Protein AF-A0A1Q1FEX0-F1 (afdb_monomer_lite)

Sequence (67 aa):
MDESGSRPAEGQRVETRLDGRAVRGTVESVTYTPKKGNLIARVSLDEPAADGRRAVAVAVEDLDEID

Radius of gyration: 11.9 Å; chains: 1; bounding box: 29×27×27 Å

pLDDT: mean 83.95, std 12.52, range [40.28, 94.31]

Structure (mmCIF, N/CA/C/O backbone):
data_AF-A0A1Q1FEX0-F1
#
_entry.id   AF-A0A1Q1FEX0-F1
#
loop_
_atom_site.group_PDB
_atom_site.id
_atom_site.type_symbol
_atom_site.label_atom_id
_atom_site.label_alt_id
_atom_site.label_comp_id
_atom_site.label_asym_id
_atom_site.label_entity_id
_atom_site.label_seq_id
_atom_site.pdbx_PDB_ins_code
_atom_site.Cartn_x
_atom_site.Cartn_y
_atom_site.Cartn_z
_atom_site.occupancy
_atom_site.B_iso_or_equiv
_atom_site.auth_seq_id
_atom_site.auth_comp_id
_atom_site.auth_asym_id
_atom_site.auth_atom_id
_atom_site.pdbx_PDB_model_num
ATOM 1 N N . MET A 1 1 ? -16.202 -17.307 11.687 1.00 40.28 1 MET A N 1
ATOM 2 C CA . MET A 1 1 ? -15.166 -17.867 10.806 1.00 40.28 1 MET A CA 1
ATOM 3 C C . MET A 1 1 ? -14.396 -16.676 10.312 1.00 40.28 1 MET A C 1
ATOM 5 O O . MET A 1 1 ? -14.987 -15.823 9.668 1.00 40.28 1 MET A O 1
ATOM 9 N N . ASP A 1 2 ? -13.171 -16.550 10.792 1.00 46.53 2 ASP A N 1
ATOM 10 C CA . ASP A 1 2 ? -12.272 -15.430 10.577 1.00 46.53 2 ASP A CA 1
ATOM 11 C C . ASP A 1 2 ? -12.045 -15.244 9.076 1.00 46.53 2 ASP A C 1
ATOM 13 O O . ASP A 1 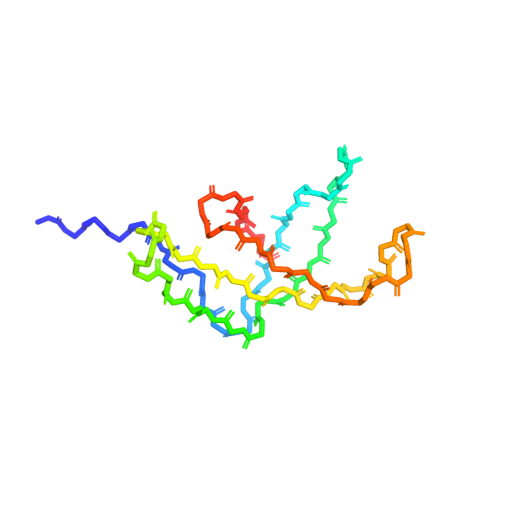2 ? -11.261 -15.959 8.457 1.00 46.53 2 ASP A O 1
ATOM 17 N N . GLU A 1 3 ? -12.750 -14.284 8.478 1.00 43.72 3 GLU A N 1
ATOM 18 C CA . GLU A 1 3 ? -12.381 -13.720 7.182 1.00 43.72 3 GLU A CA 1
ATOM 19 C C . GLU A 1 3 ? -11.127 -12.858 7.391 1.00 43.72 3 GLU A C 1
ATOM 21 O O . GLU A 1 3 ? -11.136 -11.640 7.219 1.00 43.72 3 GLU A O 1
ATOM 26 N N . SER A 1 4 ? -10.030 -13.489 7.816 1.00 46.28 4 SER A N 1
ATOM 27 C CA . SER A 1 4 ? -8.692 -12.917 7.731 1.00 46.28 4 SER A CA 1
ATOM 28 C C . SER A 1 4 ? -8.285 -12.942 6.263 1.00 46.28 4 SER A C 1
ATOM 30 O O . SER A 1 4 ? -7.408 -13.693 5.853 1.00 46.28 4 S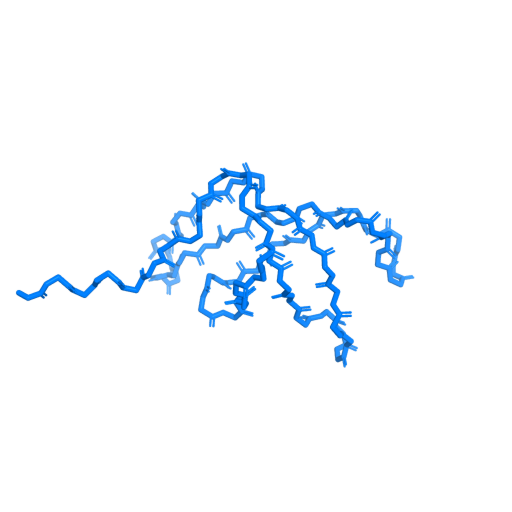ER A O 1
ATOM 32 N N . GLY A 1 5 ? -8.944 -12.116 5.448 1.00 48.41 5 GLY A N 1
ATOM 33 C CA . GLY A 1 5 ? -8.245 -11.502 4.331 1.00 48.41 5 GLY A CA 1
ATOM 34 C C . GLY A 1 5 ? -7.125 -10.701 4.974 1.00 48.41 5 GLY A C 1
ATOM 35 O O . GLY A 1 5 ? -7.398 -9.659 5.575 1.00 48.41 5 GLY A O 1
ATOM 36 N N . SER A 1 6 ? -5.920 -11.274 4.999 1.00 59.59 6 SER A N 1
ATOM 37 C CA . SER A 1 6 ? -4.754 -10.711 5.669 1.00 59.59 6 SER A CA 1
ATOM 38 C C . SER A 1 6 ? -4.572 -9.280 5.193 1.00 59.59 6 SER A C 1
ATOM 40 O O . SER A 1 6 ? -4.156 -9.021 4.068 1.00 59.59 6 SER A O 1
ATOM 42 N N . ARG A 1 7 ? -4.961 -8.327 6.041 1.00 71.00 7 ARG A N 1
ATOM 43 C CA . ARG A 1 7 ? -4.628 -6.928 5.810 1.00 71.00 7 ARG A CA 1
ATOM 44 C C . ARG A 1 7 ? -3.108 -6.873 5.884 1.00 71.00 7 ARG A C 1
ATOM 46 O O . ARG A 1 7 ? -2.573 -7.353 6.886 1.00 71.00 7 ARG A O 1
ATOM 53 N N . PRO A 1 8 ? -2.429 -6.330 4.870 1.00 79.56 8 PRO A N 1
ATOM 54 C CA . PRO A 1 8 ? -0.988 -6.305 4.874 1.00 79.56 8 PRO A CA 1
ATOM 55 C C . PRO A 1 8 ? -0.535 -5.502 6.089 1.00 79.56 8 PRO A C 1
ATOM 57 O O . PRO A 1 8 ? -1.091 -4.442 6.399 1.00 79.56 8 PRO A O 1
ATOM 60 N N . ALA A 1 9 ? 0.425 -6.054 6.817 1.00 83.62 9 ALA A N 1
ATOM 61 C CA . ALA A 1 9 ? 0.967 -5.421 8.002 1.00 83.62 9 ALA A CA 1
ATOM 62 C C . ALA A 1 9 ? 1.941 -4.302 7.616 1.00 83.62 9 ALA A C 1
ATOM 64 O O . ALA A 1 9 ? 2.574 -4.327 6.560 1.00 83.62 9 ALA A O 1
ATOM 65 N N . GLU A 1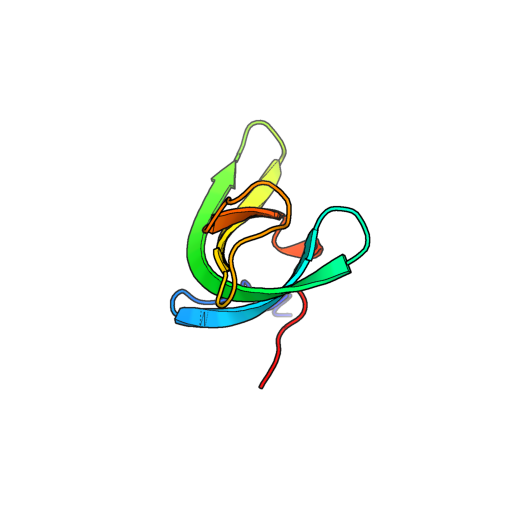 10 ? 2.100 -3.315 8.492 1.00 89.06 10 GLU A N 1
ATOM 66 C CA . GLU A 1 10 ? 3.178 -2.335 8.357 1.00 89.06 10 GLU A CA 1
ATOM 67 C C . GLU A 1 10 ? 4.533 -3.062 8.390 1.00 89.06 10 GLU A C 1
ATOM 69 O O . GLU A 1 10 ? 4.773 -3.918 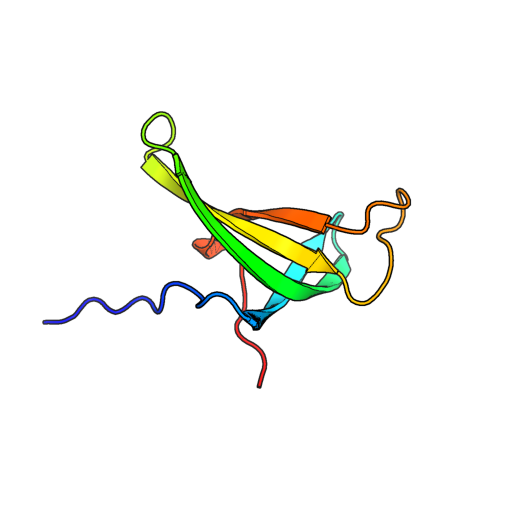9.241 1.00 89.06 10 GLU A O 1
ATOM 74 N N . GLY A 1 11 ? 5.410 -2.751 7.434 1.00 89.00 11 GLY A N 1
ATOM 75 C CA . GLY A 1 11 ? 6.683 -3.442 7.222 1.00 89.00 11 GLY A CA 1
ATOM 76 C C . GLY A 1 11 ? 6.607 -4.687 6.331 1.00 89.00 11 GLY A C 1
ATOM 77 O O . GLY A 1 11 ? 7.651 -5.246 6.001 1.00 89.00 11 GLY A O 1
ATOM 78 N N . GLN A 1 12 ? 5.414 -5.106 5.903 1.00 90.38 12 GLN A N 1
ATOM 79 C CA . GLN A 1 12 ? 5.249 -6.251 5.010 1.00 90.38 12 GLN A CA 1
ATOM 80 C C . GLN A 1 12 ? 5.724 -5.931 3.588 1.00 90.38 12 GLN A C 1
ATOM 82 O O . GLN A 1 12 ? 5.452 -4.848 3.057 1.00 90.38 12 GLN A O 1
ATOM 87 N N . ARG A 1 13 ? 6.415 -6.891 2.965 1.00 91.50 13 ARG A N 1
ATOM 88 C CA . ARG A 1 13 ? 6.788 -6.840 1.551 1.00 91.50 13 ARG A CA 1
ATOM 89 C C . ARG A 1 13 ? 5.577 -7.179 0.686 1.00 91.50 13 ARG A C 1
ATOM 91 O O . ARG A 1 13 ? 4.873 -8.154 0.934 1.00 91.50 13 ARG A O 1
ATOM 98 N N . VAL A 1 14 ? 5.330 -6.348 -0.318 1.00 92.25 14 VAL A N 1
ATOM 99 C CA . VAL A 1 14 ? 4.202 -6.508 -1.238 1.00 92.25 14 VAL A CA 1
ATOM 100 C C . VAL A 1 14 ? 4.627 -6.205 -2.667 1.00 92.25 14 VAL A C 1
ATOM 102 O O . VAL A 1 14 ? 5.520 -5.389 -2.921 1.00 92.25 14 VAL A O 1
ATOM 105 N N . GLU A 1 15 ? 3.956 -6.845 -3.611 1.00 91.44 15 GLU A N 1
ATOM 106 C CA . GLU A 1 15 ? 4.000 -6.506 -5.024 1.00 91.44 15 GLU A CA 1
ATOM 107 C C . GLU A 1 15 ? 2.682 -5.830 -5.422 1.00 91.44 15 GLU A C 1
ATOM 109 O O . GLU A 1 15 ? 1.597 -6.220 -4.997 1.00 91.44 15 GLU A O 1
ATOM 114 N N . THR A 1 16 ? 2.773 -4.777 -6.229 1.00 88.75 16 THR A N 1
ATOM 115 C CA . THR A 1 16 ? 1.612 -4.067 -6.773 1.00 88.75 16 THR A CA 1
ATOM 116 C C . THR A 1 16 ? 1.809 -3.798 -8.253 1.00 88.75 16 THR A C 1
ATOM 118 O O . THR A 1 16 ? 2.935 -3.709 -8.741 1.00 88.75 16 THR A O 1
ATOM 121 N N . ARG A 1 17 ? 0.718 -3.601 -8.997 1.00 88.38 17 ARG A N 1
ATOM 122 C CA . ARG A 1 17 ? 0.801 -3.086 -10.367 1.00 88.38 17 ARG A CA 1
ATOM 123 C C . ARG A 1 17 ? 0.723 -1.570 -10.382 1.00 88.38 17 ARG A C 1
ATOM 125 O O . ARG A 1 17 ? -0.261 -0.985 -9.944 1.00 88.38 17 ARG A O 1
ATOM 132 N N . LEU A 1 18 ? 1.744 -0.939 -10.945 1.00 85.12 18 LEU A N 1
ATOM 133 C CA . LEU A 1 18 ? 1.765 0.488 -11.228 1.00 85.12 18 LEU A CA 1
ATOM 134 C C . LEU A 1 18 ? 1.951 0.677 -12.732 1.00 85.12 18 LEU A C 1
ATOM 136 O O . LEU A 1 18 ? 2.909 0.163 -13.307 1.00 85.12 18 LEU A O 1
ATOM 140 N N . ASP A 1 19 ? 1.006 1.362 -13.378 1.00 82.81 19 ASP A N 1
ATOM 141 C CA . ASP A 1 19 ? 1.054 1.648 -14.819 1.00 82.81 19 ASP A CA 1
ATOM 142 C C . ASP A 1 19 ? 1.281 0.383 -15.685 1.00 82.81 19 ASP A C 1
ATOM 144 O O . ASP A 1 19 ? 2.009 0.385 -16.678 1.00 82.81 19 ASP A O 1
ATOM 148 N N . GLY A 1 20 ? 0.676 -0.742 -15.278 1.00 83.62 20 GLY A N 1
ATOM 149 C CA . GLY A 1 20 ? 0.783 -2.032 -15.970 1.00 83.62 20 GLY A CA 1
ATOM 150 C C . GLY A 1 20 ? 2.088 -2.801 -15.730 1.00 83.62 20 GLY A C 1
ATOM 151 O O . GLY A 1 20 ? 2.275 -3.864 -16.320 1.00 83.62 20 GLY A O 1
ATOM 152 N N . ARG A 1 21 ? 2.979 -2.312 -14.859 1.00 84.75 21 ARG A N 1
ATOM 153 C CA . ARG A 1 21 ? 4.199 -3.015 -14.436 1.00 84.75 21 ARG A CA 1
ATOM 154 C C . ARG A 1 21 ? 4.079 -3.489 -12.996 1.00 84.75 21 ARG A C 1
ATOM 156 O O . ARG A 1 21 ? 3.585 -2.755 -12.147 1.00 84.75 21 ARG A O 1
ATOM 163 N N . ALA A 1 22 ? 4.553 -4.701 -12.730 1.00 88.06 22 ALA A N 1
ATOM 164 C CA . ALA A 1 22 ? 4.752 -5.167 -11.365 1.00 88.06 22 ALA A CA 1
ATOM 165 C C . ALA A 1 22 ? 5.883 -4.352 -10.724 1.00 88.06 22 ALA A C 1
ATOM 167 O O . ALA A 1 22 ? 6.968 -4.236 -11.296 1.00 88.06 22 ALA A O 1
ATOM 168 N N . VAL A 1 23 ? 5.604 -3.757 -9.572 1.00 90.38 23 VAL A N 1
ATOM 169 C CA . VAL A 1 23 ? 6.567 -3.022 -8.756 1.00 90.38 23 VAL A CA 1
ATOM 170 C C . VAL A 1 23 ? 6.517 -3.567 -7.339 1.00 90.38 23 VAL A C 1
ATOM 172 O O . VAL A 1 23 ? 5.448 -3.886 -6.818 1.00 90.38 23 VAL A O 1
ATOM 175 N N . ARG A 1 24 ? 7.689 -3.677 -6.722 1.00 92.19 24 ARG A N 1
ATOM 176 C CA . ARG A 1 24 ? 7.841 -4.212 -5.371 1.00 92.19 24 ARG A CA 1
ATOM 177 C C . ARG A 1 24 ? 8.081 -3.096 -4.380 1.00 92.19 24 ARG A C 1
ATOM 179 O O . ARG A 1 24 ? 8.668 -2.059 -4.709 1.00 92.19 24 ARG A O 1
ATOM 186 N N . GLY A 1 25 ? 7.605 -3.317 -3.168 1.00 93.12 25 GLY A N 1
ATOM 187 C CA . GLY A 1 25 ? 7.791 -2.373 -2.096 1.00 93.12 25 GLY A CA 1
ATOM 188 C C . GLY A 1 25 ? 7.424 -2.933 -0.737 1.00 93.12 25 GLY A C 1
ATOM 189 O O . GLY A 1 25 ? 7.193 -4.126 -0.551 1.00 93.12 25 GLY A O 1
ATOM 190 N N . THR A 1 26 ? 7.381 -2.026 0.223 1.00 94.19 26 THR A N 1
ATOM 191 C CA . THR A 1 26 ? 7.096 -2.305 1.622 1.00 94.19 26 THR A CA 1
ATOM 192 C C . THR A 1 26 ? 5.943 -1.433 2.075 1.00 94.19 26 THR A C 1
ATOM 194 O O . THR A 1 26 ? 5.933 -0.227 1.821 1.00 94.19 26 THR A O 1
ATOM 197 N N . VAL A 1 27 ? 4.976 -2.017 2.770 1.00 93.19 27 VAL A N 1
ATOM 198 C CA . VAL A 1 27 ? 3.863 -1.264 3.347 1.00 93.19 27 VAL A CA 1
ATOM 199 C C . VAL A 1 27 ? 4.377 -0.362 4.464 1.00 93.19 27 VAL A C 1
ATOM 201 O O . VAL A 1 27 ? 4.897 -0.832 5.469 1.00 93.19 27 VAL A O 1
ATOM 204 N N . GLU A 1 28 ? 4.229 0.948 4.292 1.00 92.75 28 GLU A N 1
ATOM 205 C CA . GLU A 1 28 ? 4.527 1.938 5.328 1.00 92.75 28 GLU A CA 1
ATOM 206 C C . GLU A 1 28 ? 3.364 2.090 6.302 1.00 92.75 28 GLU A C 1
ATOM 208 O O . GLU A 1 28 ? 3.590 2.230 7.495 1.00 92.75 28 GLU A O 1
ATOM 213 N N . SER A 1 29 ? 2.129 2.123 5.788 1.00 91.31 29 SER A N 1
ATOM 214 C CA . SER A 1 29 ? 0.929 2.284 6.611 1.00 91.31 29 SER A CA 1
ATOM 215 C C . SER A 1 29 ? -0.337 1.887 5.861 1.00 91.31 29 SER A C 1
ATOM 217 O O . SER A 1 29 ? -0.373 1.947 4.631 1.00 91.31 29 SER A O 1
ATOM 219 N N . VAL A 1 30 ? -1.394 1.525 6.587 1.00 90.12 30 VAL A N 1
ATOM 220 C CA . VAL A 1 30 ? -2.699 1.163 6.019 1.00 90.12 30 VAL A CA 1
ATOM 221 C C . VAL A 1 30 ? -3.786 2.055 6.601 1.00 90.12 30 VAL A C 1
ATOM 223 O O . VAL A 1 30 ? -4.050 2.049 7.801 1.00 90.12 30 VAL A O 1
ATOM 226 N N . THR A 1 31 ? -4.466 2.795 5.730 1.00 89.94 31 THR A N 1
ATOM 227 C CA . THR A 1 31 ? -5.500 3.760 6.105 1.00 89.94 31 THR A CA 1
ATOM 228 C C . THR A 1 31 ? -6.858 3.327 5.569 1.00 89.94 31 THR A C 1
ATOM 230 O O . THR A 1 31 ? -7.044 3.136 4.365 1.00 89.94 31 THR A O 1
ATOM 233 N N . TYR A 1 32 ? -7.854 3.238 6.451 1.00 86.38 32 TYR A N 1
ATOM 234 C CA . TYR A 1 32 ? -9.240 3.020 6.043 1.00 86.38 32 TYR A CA 1
ATOM 235 C C . TYR A 1 32 ? -9.873 4.314 5.529 1.00 86.38 32 TYR A C 1
ATOM 237 O O . TYR A 1 32 ? -9.886 5.328 6.227 1.00 86.38 32 TYR A O 1
ATOM 245 N N . THR A 1 33 ? -10.436 4.273 4.319 1.00 84.12 33 THR A N 1
ATOM 246 C CA . THR A 1 33 ? -11.129 5.420 3.726 1.00 84.12 33 THR A CA 1
ATOM 247 C C . THR A 1 33 ? -12.644 5.180 3.736 1.00 84.12 33 THR A C 1
ATOM 249 O O . THR A 1 33 ? -13.176 4.608 2.781 1.00 84.12 33 THR A O 1
ATOM 252 N N . PRO A 1 34 ? -13.389 5.672 4.749 1.00 78.75 34 PRO A N 1
ATOM 253 C CA . PRO A 1 34 ? -14.824 5.395 4.891 1.00 78.75 34 PRO A CA 1
ATOM 254 C C . PRO A 1 34 ? -15.654 5.927 3.721 1.00 78.75 34 PRO A C 1
ATOM 256 O O . PRO A 1 34 ? -16.678 5.355 3.374 1.00 78.75 34 PRO A O 1
ATOM 259 N N . LYS A 1 35 ? -15.184 6.992 3.058 1.00 83.00 35 LYS A N 1
ATOM 260 C CA . LYS A 1 35 ? -15.849 7.578 1.887 1.00 83.00 35 LYS A CA 1
ATOM 261 C C . LYS A 1 35 ? -15.935 6.615 0.696 1.00 83.00 35 LYS A C 1
ATOM 263 O O . LYS A 1 35 ? -16.855 6.738 -0.103 1.00 83.00 35 LYS A O 1
ATOM 268 N N . LYS A 1 36 ? -14.960 5.713 0.553 1.00 75.50 36 LYS A N 1
ATOM 269 C CA . LYS A 1 36 ? -14.923 4.708 -0.519 1.00 75.50 36 LYS A CA 1
ATOM 270 C C . LYS A 1 36 ? -15.228 3.293 -0.025 1.00 75.50 36 LYS A C 1
ATOM 272 O O . LYS A 1 36 ? -15.503 2.447 -0.856 1.00 75.50 36 LYS A O 1
ATOM 277 N N . GLY A 1 37 ? -15.193 3.060 1.288 1.00 83.88 37 GLY A N 1
ATOM 278 C CA . GLY A 1 37 ? -15.406 1.740 1.886 1.00 83.88 37 GLY A CA 1
ATOM 279 C C . GLY A 1 37 ? -14.192 0.809 1.815 1.00 83.88 37 GLY A C 1
ATOM 280 O O . GLY A 1 37 ? -14.317 -0.347 2.199 1.00 83.88 37 GLY A O 1
ATOM 281 N N . ASN A 1 38 ? -13.022 1.297 1.379 1.00 86.31 38 ASN A N 1
ATOM 282 C CA . ASN A 1 38 ? -11.852 0.454 1.106 1.00 86.31 38 ASN A CA 1
ATOM 283 C C . ASN A 1 38 ? -10.645 0.854 1.970 1.00 86.31 38 ASN A C 1
ATOM 285 O O . ASN A 1 38 ? -10.506 2.005 2.410 1.00 86.31 38 ASN A O 1
ATOM 289 N N . LEU A 1 39 ? -9.758 -0.116 2.198 1.00 89.06 39 LEU A N 1
ATOM 290 C CA . LEU A 1 39 ? -8.457 0.076 2.836 1.00 89.06 39 LEU A CA 1
ATOM 291 C C . LEU A 1 39 ? -7.424 0.457 1.778 1.00 89.06 39 LEU A C 1
ATOM 293 O O . LEU A 1 39 ? -7.302 -0.212 0.755 1.00 89.06 39 LEU A O 1
ATOM 297 N N . ILE A 1 40 ? -6.671 1.517 2.043 1.00 90.19 40 ILE A N 1
ATOM 298 C CA . ILE A 1 40 ? -5.589 1.988 1.186 1.00 90.19 40 ILE A CA 1
ATOM 299 C C . ILE A 1 40 ? -4.280 1.786 1.936 1.00 90.19 40 ILE A C 1
ATOM 301 O O . ILE A 1 40 ? -4.091 2.378 2.997 1.00 90.19 40 ILE A O 1
ATOM 305 N N . ALA A 1 41 ? -3.373 0.985 1.389 1.00 91.25 41 ALA A N 1
ATOM 306 C CA . ALA A 1 41 ? -2.017 0.893 1.897 1.00 91.25 41 ALA A CA 1
ATOM 307 C C . ALA A 1 41 ? -1.114 1.887 1.170 1.00 91.25 41 ALA A C 1
ATOM 309 O O . ALA A 1 41 ? -1.164 2.049 -0.052 1.00 91.25 41 ALA A O 1
ATOM 310 N N . ARG A 1 42 ? -0.256 2.546 1.932 1.00 93.12 42 ARG A N 1
ATOM 311 C CA . ARG A 1 42 ? 0.877 3.292 1.416 1.00 93.12 42 ARG A CA 1
ATOM 312 C C . ARG A 1 42 ? 2.051 2.333 1.305 1.00 93.12 42 ARG A C 1
ATOM 314 O O . ARG A 1 42 ? 2.504 1.812 2.316 1.00 93.12 42 ARG A O 1
ATOM 321 N N . VAL A 1 43 ? 2.531 2.119 0.091 1.00 93.19 43 VAL A N 1
ATOM 322 C CA . VAL A 1 43 ? 3.654 1.234 -0.213 1.00 93.19 43 VAL A CA 1
ATOM 323 C C . VAL A 1 43 ? 4.848 2.089 -0.611 1.00 93.19 43 VAL A C 1
ATOM 325 O O . VAL A 1 43 ? 4.768 2.838 -1.584 1.00 93.19 43 VAL A O 1
ATOM 328 N N . SER A 1 44 ? 5.942 1.988 0.137 1.00 94.31 44 SER A N 1
ATOM 329 C CA . SER A 1 44 ? 7.249 2.518 -0.250 1.00 94.31 44 SER A CA 1
ATOM 330 C C . SER A 1 44 ? 7.879 1.570 -1.261 1.00 94.31 44 SER A C 1
ATOM 332 O O . SER A 1 44 ? 8.022 0.385 -0.987 1.00 94.31 44 SER A O 1
ATOM 334 N N . LEU A 1 45 ? 8.218 2.072 -2.439 1.00 92.94 45 LEU A N 1
ATOM 335 C CA . LEU A 1 45 ? 8.780 1.281 -3.524 1.00 92.94 45 LEU A CA 1
ATOM 336 C C . LEU A 1 45 ? 10.285 1.090 -3.317 1.00 92.94 45 LEU A C 1
ATOM 338 O O . LEU A 1 45 ? 10.987 2.046 -2.980 1.00 92.94 45 LEU A O 1
ATOM 342 N N . ASP A 1 46 ? 10.784 -0.122 -3.573 1.00 91.25 46 ASP A N 1
ATOM 343 C CA . ASP A 1 46 ? 12.229 -0.401 -3.549 1.00 91.25 46 ASP A CA 1
ATOM 344 C C . ASP A 1 46 ? 12.967 0.387 -4.641 1.00 91.25 46 ASP A C 1
ATOM 346 O O . ASP A 1 46 ? 14.057 0.920 -4.426 1.00 91.25 46 ASP A O 1
ATOM 350 N N . GLU A 1 47 ? 12.336 0.500 -5.809 1.00 89.12 47 GLU A N 1
ATOM 351 C CA 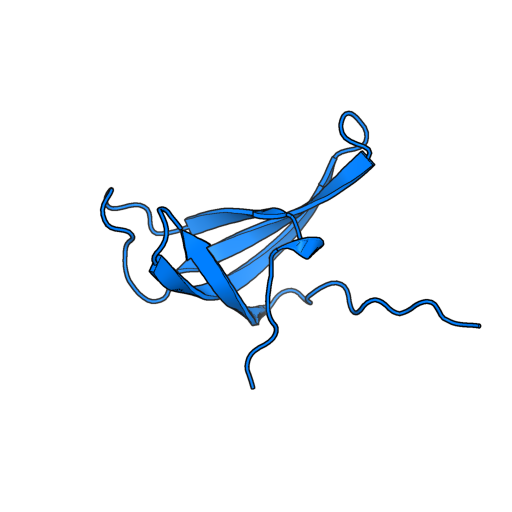. GLU A 1 47 ? 12.818 1.273 -6.945 1.00 89.12 47 GLU A CA 1
ATOM 352 C C . GLU A 1 47 ? 11.834 2.403 -7.268 1.00 89.12 47 GLU A C 1
ATOM 354 O O . GLU A 1 47 ? 10.617 2.215 -7.184 1.00 89.12 47 GLU A O 1
ATOM 359 N N . PRO A 1 48 ? 12.320 3.597 -7.654 1.00 87.25 48 PRO A N 1
ATOM 360 C CA . PRO A 1 48 ? 11.432 4.670 -8.065 1.00 87.25 48 PRO A CA 1
ATOM 361 C C . PRO A 1 48 ? 10.588 4.231 -9.266 1.00 87.25 48 PRO A C 1
ATOM 363 O O . PRO A 1 48 ? 11.092 3.669 -10.239 1.00 87.25 48 PRO A O 1
ATOM 366 N N . ALA A 1 49 ? 9.295 4.540 -9.209 1.00 85.31 49 ALA A N 1
ATOM 367 C CA . ALA A 1 49 ? 8.379 4.368 -10.325 1.00 85.31 49 ALA A CA 1
ATOM 368 C C . ALA A 1 49 ? 8.864 5.128 -11.569 1.00 85.31 49 ALA A C 1
ATOM 370 O O . ALA A 1 49 ? 9.668 6.056 -11.471 1.00 85.31 49 ALA A O 1
ATOM 371 N N . ALA A 1 50 ? 8.291 4.813 -12.733 1.00 84.06 50 ALA A N 1
ATOM 372 C CA . ALA A 1 50 ? 8.605 5.503 -13.989 1.00 84.06 50 ALA A CA 1
ATOM 373 C C . ALA A 1 50 ? 8.425 7.038 -13.907 1.00 84.06 50 ALA A C 1
ATOM 375 O O . ALA A 1 50 ? 9.182 7.778 -14.524 1.00 84.06 50 ALA A O 1
ATOM 376 N N . ASP A 1 51 ? 7.482 7.511 -13.085 1.00 83.69 51 ASP A N 1
ATOM 377 C CA . ASP A 1 51 ? 7.245 8.934 -12.782 1.00 83.69 51 ASP A CA 1
ATOM 378 C C . ASP A 1 51 ? 8.193 9.539 -11.722 1.00 83.69 51 ASP A C 1
ATOM 380 O O . ASP A 1 51 ? 8.025 10.685 -11.310 1.00 83.69 51 ASP A O 1
ATOM 384 N N . GLY A 1 52 ? 9.151 8.775 -11.193 1.00 86.00 52 GLY A N 1
ATOM 385 C CA . GLY A 1 52 ? 10.048 9.199 -10.109 1.00 86.00 52 GLY A CA 1
ATOM 386 C C . GLY A 1 52 ? 9.443 9.119 -8.700 1.00 86.00 52 GLY A C 1
ATOM 387 O O . GLY A 1 52 ? 10.091 9.496 -7.720 1.00 86.00 52 GLY A O 1
ATOM 388 N N . ARG A 1 53 ? 8.210 8.614 -8.563 1.00 88.44 53 ARG A N 1
ATOM 389 C CA . ARG A 1 53 ? 7.557 8.388 -7.262 1.00 88.44 53 ARG A CA 1
ATOM 390 C C . ARG A 1 53 ? 8.268 7.269 -6.498 1.00 88.44 53 ARG A C 1
ATOM 392 O O . ARG A 1 53 ? 8.552 6.223 -7.065 1.00 88.44 53 ARG A O 1
ATOM 399 N N . ARG A 1 54 ? 8.507 7.473 -5.201 1.00 91.69 54 ARG A N 1
ATOM 400 C CA . ARG A 1 54 ? 9.091 6.461 -4.295 1.00 91.69 54 ARG A CA 1
ATOM 401 C C . ARG A 1 54 ? 8.069 5.777 -3.396 1.00 91.69 54 ARG A C 1
ATOM 403 O O . ARG A 1 54 ? 8.413 4.841 -2.699 1.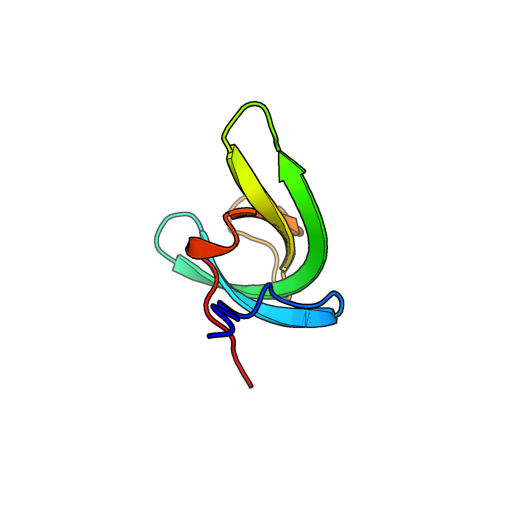00 91.69 54 ARG A O 1
ATOM 410 N N . ALA A 1 55 ? 6.831 6.256 -3.384 1.00 91.50 55 ALA A N 1
ATOM 411 C CA . ALA A 1 55 ? 5.749 5.641 -2.638 1.00 91.50 55 ALA A CA 1
ATOM 412 C C . ALA A 1 55 ? 4.437 5.800 -3.401 1.00 91.50 55 ALA A C 1
ATOM 414 O O . ALA A 1 55 ? 4.233 6.799 -4.102 1.00 91.50 55 ALA A O 1
ATOM 415 N N . VAL A 1 56 ? 3.552 4.823 -3.254 1.00 90.88 56 VAL A N 1
ATOM 416 C CA . VAL A 1 56 ? 2.251 4.775 -3.922 1.00 90.88 56 VAL A CA 1
ATOM 417 C C . VAL A 1 56 ? 1.167 4.354 -2.943 1.00 90.88 56 VAL A C 1
ATOM 419 O O . VAL A 1 56 ? 1.399 3.568 -2.032 1.00 90.88 56 VAL A O 1
ATOM 422 N N . ALA A 1 57 ? -0.022 4.922 -3.113 1.00 91.12 57 ALA A N 1
ATOM 423 C CA . ALA A 1 57 ? -1.203 4.541 -2.356 1.00 91.12 57 ALA A CA 1
ATOM 424 C C . ALA A 1 57 ? -2.015 3.562 -3.206 1.00 91.12 57 ALA A C 1
ATOM 426 O O . ALA A 1 57 ? -2.478 3.935 -4.284 1.00 91.12 57 ALA A O 1
ATOM 427 N N . VAL A 1 58 ? -2.161 2.331 -2.730 1.00 88.88 58 VAL A N 1
ATOM 428 C CA . VAL A 1 58 ? -2.801 1.229 -3.455 1.00 88.88 58 VAL A CA 1
ATOM 429 C C . VAL A 1 58 ? -3.890 0.634 -2.575 1.00 88.88 58 VAL A C 1
ATOM 431 O O . VAL A 1 58 ? -3.759 0.610 -1.350 1.00 88.88 58 VAL A O 1
ATOM 434 N N . ALA A 1 59 ? -4.995 0.202 -3.176 1.00 89.62 59 ALA A N 1
ATOM 435 C CA . ALA A 1 59 ? -6.004 -0.533 -2.433 1.00 89.62 59 ALA A CA 1
ATOM 436 C C . ALA A 1 59 ? -5.409 -1.854 -1.935 1.00 89.62 59 ALA A C 1
ATOM 438 O O . ALA A 1 59 ? -4.677 -2.522 -2.655 1.00 89.62 59 ALA A O 1
ATOM 439 N N . VAL A 1 60 ? -5.718 -2.222 -0.694 1.00 87.62 60 VAL A N 1
ATOM 440 C CA . VAL A 1 60 ? -5.201 -3.459 -0.089 1.00 87.62 60 VAL A CA 1
ATOM 441 C C . VAL A 1 60 ? -5.590 -4.703 -0.896 1.00 87.62 60 VAL A C 1
ATOM 443 O O . VAL A 1 60 ? -4.826 -5.654 -0.950 1.00 87.62 60 VAL A O 1
ATOM 446 N N . GLU A 1 61 ? -6.751 -4.677 -1.546 1.00 86.00 61 GLU A N 1
ATOM 447 C CA . GLU A 1 61 ? -7.247 -5.753 -2.414 1.00 86.00 61 GLU A CA 1
ATOM 448 C C . GLU A 1 61 ? -6.430 -5.952 -3.706 1.00 86.00 61 GLU A C 1
ATOM 450 O O . GLU A 1 61 ? -6.501 -7.020 -4.303 1.00 86.00 61 GLU A O 1
ATOM 455 N N . ASP A 1 62 ? -5.653 -4.947 -4.122 1.00 86.44 62 ASP A N 1
ATOM 456 C CA . ASP A 1 62 ? -4.773 -4.987 -5.299 1.00 86.44 62 ASP A CA 1
ATOM 457 C C . ASP A 1 62 ? -3.314 -5.336 -4.937 1.00 86.44 62 ASP A C 1
ATOM 459 O O . ASP A 1 62 ? -2.443 -5.341 -5.812 1.00 86.44 62 ASP A O 1
ATOM 463 N N . LEU A 1 63 ? -3.025 -5.578 -3.653 1.00 86.69 63 LEU A N 1
ATOM 464 C CA . LEU A 1 63 ? -1.695 -5.951 -3.182 1.00 86.69 63 LEU A CA 1
ATOM 465 C C . LEU A 1 63 ? -1.541 -7.462 -3.130 1.00 86.69 63 LEU A C 1
ATOM 467 O O . LEU A 1 63 ? -2.359 -8.156 -2.529 1.00 86.69 63 LEU A O 1
ATOM 471 N N . ASP A 1 64 ? -0.436 -7.935 -3.694 1.00 87.38 64 ASP A N 1
ATOM 472 C CA . ASP A 1 64 ? -0.007 -9.321 -3.578 1.00 87.38 64 ASP A CA 1
ATOM 473 C C . ASP A 1 64 ? 1.088 -9.411 -2.506 1.00 87.38 64 ASP A C 1
ATOM 475 O O . ASP A 1 64 ? 2.044 -8.627 -2.502 1.00 87.38 64 ASP A O 1
ATOM 479 N N . GLU A 1 65 ? 0.932 -10.331 -1.557 1.00 84.06 65 GLU A N 1
ATOM 480 C CA . GLU A 1 65 ? 1.957 -10.612 -0.552 1.00 84.06 65 GLU A CA 1
ATOM 481 C C . GLU A 1 65 ? 3.137 -11.327 -1.212 1.00 84.06 65 GLU A C 1
ATOM 483 O O . GLU A 1 65 ? 2.953 -12.292 -1.953 1.00 84.06 65 GLU A O 1
ATOM 488 N N . ILE A 1 66 ? 4.355 -10.865 -0.924 1.00 82.94 66 ILE A N 1
ATOM 489 C CA . ILE A 1 66 ? 5.580 -11.530 -1.371 1.00 82.94 66 ILE A CA 1
ATOM 490 C C . ILE A 1 66 ? 6.463 -11.846 -0.157 1.00 82.94 66 ILE A C 1
ATOM 492 O O . ILE A 1 66 ? 6.628 -10.997 0.719 1.00 82.94 66 ILE A O 1
ATOM 496 N N . ASP A 1 67 ? 6.982 -13.076 -0.116 1.00 71.12 67 ASP A N 1
ATOM 497 C CA . ASP A 1 67 ? 7.822 -13.642 0.960 1.00 71.12 67 ASP A CA 1
ATOM 498 C C . ASP A 1 67 ? 9.245 -13.046 0.973 1.00 71.12 67 ASP A C 1
ATOM 500 O O . ASP A 1 67 ? 9.872 -12.960 -0.115 1.00 71.12 67 ASP A O 1
#

Foldseek 3Di:
DDPPPPQADQQFKKWADDPNDIFIFGFNDWDQDVVVRFIWTKTQTPDQDPVRHRIDIHTSVRIDGDD

Secondary structure (DSSP, 8-state):
------PPPTT-EEEEEETTEEEEEEEEEEEEETTTTEEEEEEEESS--TTS-SEEEEEGGGPEE--